Protein AF-L5M847-F1 (afdb_monomer_lite)

Secondary structure (DSSP, 8-state):
-HHHHHHTT-------GGGHHHHGGG-S-EEEE-SEE-TTS-EE-STTHHHHHHHHHHTT--EEEE--GGGB-S---SSHHHHHHHHHHHHHHHHHHHHHHTTT----

Radius of gyration: 19.07 Å; chains: 1; bounding box: 30×34×63 Å

Organism: Myotis davidii (NCBI:txid225400)

InterPro domains:
  IPR000649 Initiation factor 2B-related [PF01008] (1-97)
  IPR037171 NagB/RpiA transferase-like [SSF100950] (1-83)
  IPR042529 Initiation factor 2B-like, C-terminal [G3DSA:3.40.50.10470] (1-106)
  IPR051501 Eukaryotic initiation factor 2B subunits alpha/beta/delta [PTHR45860] (1-89)

Structure (mmCIF, N/CA/C/O backbone):
data_AF-L5M847-F1
#
_entry.id   AF-L5M847-F1
#
loop_
_atom_site.group_PDB
_atom_site.id
_atom_site.type_symbol
_atom_site.label_atom_id
_atom_site.label_alt_id
_atom_site.label_comp_id
_atom_site.label_asym_id
_atom_site.label_entity_id
_atom_site.label_seq_id
_atom_site.p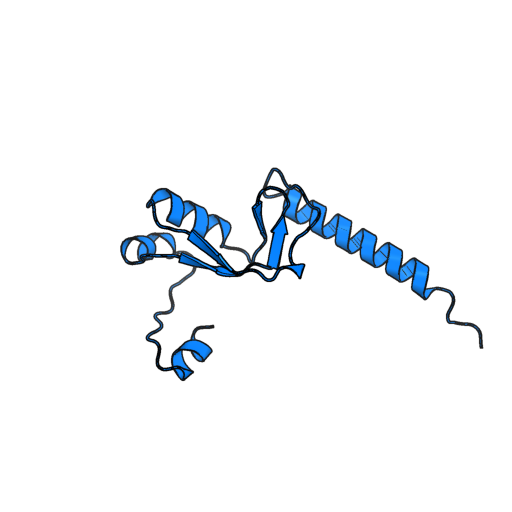dbx_PDB_ins_code
_atom_site.Cartn_x
_atom_site.Cartn_y
_atom_site.Cartn_z
_atom_site.occupancy
_atom_site.B_iso_or_equiv
_atom_site.auth_seq_id
_atom_site.auth_comp_id
_atom_site.auth_asym_id
_atom_site.auth_atom_id
_atom_site.pdbx_PDB_model_num
ATOM 1 N N . MET A 1 1 ? -10.342 -9.799 -5.664 1.00 92.25 1 MET A N 1
ATOM 2 C CA . MET A 1 1 ? -9.647 -9.962 -4.372 1.00 92.25 1 MET A CA 1
ATOM 3 C C . MET A 1 1 ? -10.542 -10.587 -3.308 1.00 92.25 1 MET A C 1
ATOM 5 O O . MET A 1 1 ? -10.293 -11.726 -2.951 1.00 92.25 1 MET A O 1
ATOM 9 N N . ALA A 1 2 ? -11.615 -9.918 -2.866 1.00 94.94 2 ALA A N 1
ATOM 10 C CA . ALA A 1 2 ? -12.428 -10.397 -1.739 1.00 94.94 2 ALA A CA 1
ATOM 11 C C . ALA A 1 2 ? -12.959 -11.839 -1.882 1.00 94.94 2 ALA A C 1
ATOM 13 O O . ALA A 1 2 ? -12.803 -12.640 -0.968 1.00 94.94 2 ALA A O 1
ATOM 14 N N . LYS A 1 3 ? -13.485 -12.209 -3.061 1.00 96.69 3 LYS A N 1
ATOM 15 C CA . LYS A 1 3 ? -13.933 -13.588 -3.343 1.00 96.69 3 LYS A CA 1
ATOM 16 C C . LYS A 1 3 ? -12.813 -14.632 -3.202 1.00 96.69 3 LYS A C 1
ATOM 18 O O . LYS A 1 3 ? -13.050 -15.703 -2.663 1.00 96.69 3 LYS A O 1
ATOM 23 N N . ALA A 1 4 ? -11.597 -14.311 -3.649 1.00 97.19 4 ALA A N 1
ATOM 24 C CA . ALA A 1 4 ? -10.461 -15.234 -3.595 1.00 97.19 4 ALA A CA 1
ATOM 25 C C . ALA A 1 4 ? -10.018 -15.511 -2.150 1.00 97.19 4 ALA A C 1
ATOM 27 O O . ALA A 1 4 ? -9.774 -16.656 -1.794 1.00 97.19 4 ALA A O 1
ATOM 28 N N . LEU A 1 5 ? -9.981 -14.476 -1.307 1.00 96.69 5 LEU A N 1
ATOM 29 C CA . LEU A 1 5 ? -9.694 -14.623 0.123 1.00 96.69 5 LEU A CA 1
ATOM 30 C C . LEU A 1 5 ? -10.822 -15.352 0.872 1.00 96.69 5 LEU A C 1
ATOM 32 O O . LEU A 1 5 ? -10.552 -16.163 1.753 1.00 96.69 5 LEU A O 1
ATOM 36 N N . CYS A 1 6 ? -12.078 -15.121 0.483 1.00 96.44 6 CYS A N 1
ATOM 37 C CA . CYS A 1 6 ? -13.226 -15.824 1.051 1.00 96.44 6 CYS A CA 1
ATOM 38 C C . CYS A 1 6 ? -13.162 -17.339 0.783 1.00 96.44 6 CYS A C 1
ATOM 40 O O . CYS A 1 6 ? -13.430 -18.1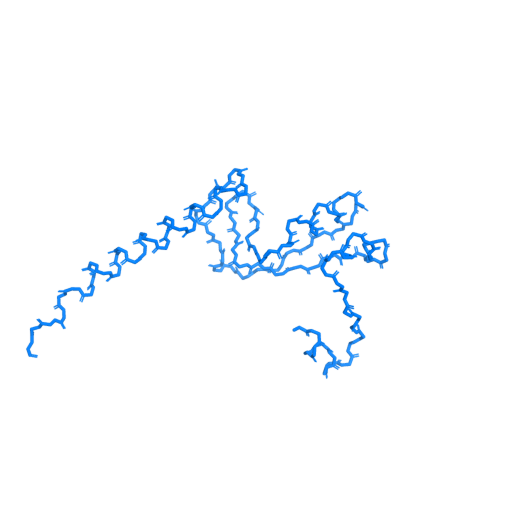23 1.687 1.00 96.44 6 CYS A O 1
ATOM 42 N N . HIS A 1 7 ? -12.714 -17.765 -0.406 1.00 97.25 7 HIS A N 1
ATOM 43 C CA . HIS A 1 7 ? -12.488 -19.189 -0.706 1.00 97.25 7 HIS A CA 1
ATOM 44 C C . HIS A 1 7 ? -11.389 -19.830 0.159 1.00 97.25 7 HIS A C 1
ATOM 46 O O . HIS A 1 7 ? -11.380 -21.044 0.334 1.00 97.25 7 HIS A O 1
ATOM 52 N N . LEU A 1 8 ? -10.476 -19.025 0.710 1.00 97.44 8 LEU A N 1
ATOM 53 C CA . LEU A 1 8 ? -9.439 -19.462 1.648 1.00 97.44 8 LEU A CA 1
ATOM 54 C C . LEU A 1 8 ? -9.908 -19.402 3.115 1.00 97.44 8 LEU A C 1
ATOM 56 O O . LEU A 1 8 ? -9.090 -19.552 4.017 1.00 97.44 8 LEU A O 1
ATOM 60 N N . ASN A 1 9 ? -11.205 -19.176 3.362 1.00 96.06 9 ASN A N 1
ATOM 61 C CA . ASN A 1 9 ? -11.805 -19.007 4.691 1.00 96.06 9 ASN A CA 1
ATOM 62 C C . ASN A 1 9 ? -11.206 -17.856 5.518 1.00 96.06 9 ASN A C 1
ATOM 64 O O . ASN A 1 9 ? -11.239 -17.878 6.748 1.00 96.06 9 ASN A O 1
ATOM 68 N N . VAL A 1 10 ? -10.685 -16.820 4.855 1.00 96.69 10 VAL A N 1
ATOM 69 C CA . VAL A 1 10 ? -10.260 -15.583 5.519 1.00 96.69 10 VAL A CA 1
ATOM 70 C C . VAL A 1 10 ? -11.478 -14.657 5.660 1.00 96.69 10 VAL A C 1
ATOM 72 O O . VAL A 1 10 ? -12.223 -14.498 4.687 1.00 96.69 10 VAL A O 1
ATOM 75 N N . PRO A 1 11 ? -11.719 -14.028 6.827 1.00 95.25 11 PRO A N 1
ATOM 76 C CA . PRO A 1 11 ? -12.792 -13.048 6.986 1.00 95.25 11 PRO A CA 1
ATOM 77 C C . PRO A 1 11 ? -12.467 -11.766 6.208 1.00 95.25 11 PRO A C 1
ATOM 79 O O . PRO A 1 11 ? -11.437 -11.136 6.438 1.00 95.25 11 PRO A O 1
ATOM 82 N N . VAL A 1 12 ? -13.343 -11.371 5.276 1.00 96.38 12 VAL A N 1
ATOM 83 C CA . VAL A 1 12 ? -13.092 -10.237 4.370 1.00 96.38 12 VAL A CA 1
ATOM 84 C C . VAL A 1 12 ? -14.263 -9.253 4.375 1.00 96.38 12 VAL A C 1
ATOM 86 O O . VAL A 1 12 ? -15.222 -9.434 3.619 1.00 96.38 12 VAL A O 1
ATOM 89 N N . PRO A 1 13 ? -14.197 -8.182 5.181 1.00 94.00 13 PRO A N 1
ATOM 90 C CA . PRO A 1 13 ? -15.107 -7.058 5.032 1.00 94.00 13 PRO A CA 1
ATOM 91 C C . PRO A 1 13 ? -14.732 -6.247 3.783 1.00 94.00 13 PRO A C 1
ATOM 93 O O . PRO A 1 13 ? -13.574 -5.882 3.584 1.00 94.00 13 PRO A O 1
ATOM 96 N N . VAL A 1 14 ? -15.716 -5.954 2.932 1.00 95.06 14 VAL A N 1
ATOM 97 C CA . VAL A 1 14 ? -15.542 -5.042 1.792 1.00 95.06 14 VAL A CA 1
ATOM 98 C C . VAL A 1 14 ? -15.952 -3.643 2.229 1.00 95.06 14 VAL A C 1
ATOM 100 O O . VAL A 1 14 ? -17.032 -3.453 2.785 1.00 95.06 14 VAL A O 1
ATOM 103 N N . VAL A 1 15 ? -15.086 -2.668 1.974 1.00 94.56 15 VAL A N 1
ATOM 104 C CA . VAL A 1 15 ? -15.281 -1.263 2.343 1.00 94.56 15 VAL A CA 1
ATOM 105 C C . VAL A 1 15 ? -15.337 -0.427 1.067 1.00 94.56 15 VAL A C 1
ATOM 107 O O . VAL A 1 15 ? -14.700 -0.768 0.073 1.00 94.56 15 VAL A O 1
ATOM 110 N N . LEU A 1 16 ? -16.124 0.649 1.082 1.00 94.94 16 LEU A N 1
ATOM 111 C CA . LEU A 1 16 ? -16.169 1.620 -0.010 1.00 94.94 16 LEU A CA 1
ATOM 112 C C . LEU A 1 16 ? -14.840 2.389 -0.083 1.00 94.94 16 LEU A C 1
ATOM 114 O O . LEU A 1 16 ? -14.318 2.787 0.956 1.00 94.94 16 LEU A O 1
ATOM 118 N N . ASP A 1 17 ? -14.348 2.693 -1.284 1.00 91.50 17 ASP A N 1
ATOM 119 C CA . ASP A 1 17 ? -13.069 3.401 -1.469 1.00 91.50 17 ASP A CA 1
ATOM 120 C C . ASP A 1 17 ? -13.018 4.745 -0.714 1.00 91.50 17 ASP A C 1
ATOM 122 O O . ASP A 1 17 ? -12.014 5.082 -0.087 1.00 91.50 17 ASP A O 1
ATOM 126 N N . ALA A 1 18 ? -14.138 5.479 -0.675 1.00 93.00 18 ALA A N 1
ATOM 127 C CA . ALA A 1 18 ? -14.243 6.746 0.055 1.00 93.00 18 ALA A CA 1
ATOM 128 C C . ALA A 1 18 ? -14.184 6.588 1.590 1.00 93.00 18 ALA A C 1
ATOM 130 O O . ALA A 1 18 ? -13.863 7.538 2.299 1.00 93.00 18 ALA A O 1
ATOM 131 N N . ALA A 1 19 ? -14.465 5.394 2.117 1.00 94.12 19 ALA A N 1
ATOM 132 C CA . ALA A 1 19 ? -14.406 5.090 3.545 1.00 94.12 19 ALA A CA 1
ATOM 133 C C . ALA A 1 19 ? -13.023 4.570 3.993 1.00 94.12 19 ALA A C 1
ATOM 135 O O . ALA A 1 19 ? -12.871 4.138 5.137 1.00 94.12 19 ALA A O 1
ATOM 136 N N . GLY A 1 20 ? -11.997 4.644 3.133 1.00 90.31 20 GLY A N 1
ATOM 137 C CA . GLY A 1 20 ? -10.633 4.211 3.458 1.00 90.31 20 GLY A CA 1
ATOM 138 C C . GLY A 1 20 ? -10.039 4.920 4.681 1.00 90.31 20 GLY A C 1
ATOM 139 O O . GLY A 1 20 ? -9.418 4.279 5.523 1.00 90.31 20 GLY A O 1
ATOM 140 N N . GLY A 1 21 ? -10.291 6.223 4.839 1.00 93.00 21 GLY A N 1
ATOM 141 C CA . GLY A 1 21 ? -9.861 6.971 6.027 1.00 93.00 21 GLY A CA 1
ATOM 142 C C . GLY A 1 21 ? -10.638 6.607 7.298 1.00 93.00 21 GLY A C 1
ATOM 143 O O . GLY A 1 21 ? -10.063 6.601 8.382 1.00 93.00 21 GLY A O 1
ATOM 144 N N . TYR A 1 22 ? -11.923 6.257 7.164 1.00 94.50 22 TYR A N 1
ATOM 145 C CA . TYR A 1 22 ? -12.782 5.873 8.289 1.00 94.50 22 TYR A CA 1
ATOM 146 C C . TYR A 1 22 ? -12.358 4.533 8.894 1.00 94.50 22 TYR A C 1
ATOM 148 O O . TYR A 1 22 ? -12.258 4.399 10.109 1.00 94.50 22 TYR A O 1
ATOM 156 N N . ILE A 1 23 ? -12.075 3.536 8.050 1.00 95.75 23 ILE A N 1
ATOM 157 C CA . ILE A 1 23 ? -11.681 2.210 8.539 1.00 95.75 23 ILE A CA 1
ATOM 158 C C . ILE A 1 23 ? -10.257 2.192 9.093 1.00 95.75 23 ILE A C 1
ATOM 160 O O . ILE A 1 23 ? -9.928 1.309 9.883 1.00 95.75 23 ILE A O 1
ATOM 164 N N . MET A 1 24 ? -9.428 3.164 8.701 1.00 95.12 24 MET A N 1
ATOM 165 C CA . MET A 1 24 ? -8.008 3.186 9.024 1.00 95.12 24 MET A CA 1
ATOM 166 C C . MET A 1 24 ? -7.763 3.082 10.528 1.00 95.12 24 MET A C 1
ATOM 168 O O . MET A 1 24 ? -6.851 2.361 10.899 1.00 95.12 24 MET A O 1
ATOM 172 N N . GLU A 1 25 ? -8.624 3.641 11.392 1.00 93.50 25 GLU A N 1
ATOM 173 C CA . GLU A 1 25 ? -8.512 3.529 12.858 1.00 93.50 25 GLU A CA 1
ATOM 174 C C . GLU A 1 25 ? -8.456 2.069 13.346 1.00 93.50 25 GLU A C 1
ATOM 176 O O . GLU A 1 25 ? -7.697 1.760 14.261 1.00 93.50 25 GLU A O 1
ATOM 181 N N . LYS A 1 26 ? -9.171 1.157 12.676 1.00 94.50 26 LYS A N 1
ATOM 182 C CA . LYS A 1 26 ? -9.281 -0.267 13.035 1.00 94.50 26 LYS A CA 1
ATOM 183 C C . LYS A 1 26 ? -8.250 -1.175 12.355 1.00 94.50 26 LYS A C 1
ATOM 185 O O . LYS A 1 26 ? -8.229 -2.367 12.636 1.00 94.50 26 LYS A O 1
ATOM 190 N N . VAL A 1 27 ? -7.464 -0.652 11.414 1.00 94.38 27 VAL A N 1
ATOM 191 C CA . VAL A 1 27 ? -6.471 -1.423 10.640 1.00 94.38 27 VAL A CA 1
ATOM 192 C C . VAL A 1 27 ? -5.099 -1.340 11.313 1.00 94.38 27 VAL A C 1
ATOM 194 O O . VAL A 1 27 ? -4.773 -0.291 11.845 1.00 94.38 27 VAL A O 1
ATOM 197 N N . ASP A 1 28 ? -4.272 -2.385 11.271 1.00 93.88 28 ASP A N 1
ATOM 198 C CA . ASP A 1 28 ? -2.902 -2.337 11.810 1.00 93.88 28 ASP A CA 1
ATOM 199 C C . ASP A 1 28 ? -1.876 -2.049 10.694 1.00 93.88 28 ASP A C 1
ATOM 201 O O . ASP A 1 28 ? -1.412 -0.909 10.605 1.00 93.88 28 ASP A O 1
ATOM 205 N N . PRO A 1 29 ? -1.561 -2.990 9.776 1.00 95.19 29 PRO A N 1
ATOM 206 C CA . PRO A 1 29 ? -0.827 -2.677 8.558 1.00 95.19 29 PRO A CA 1
ATOM 207 C C . PRO A 1 29 ? -1.740 -2.552 7.339 1.00 95.19 29 PRO A C 1
ATOM 209 O O . PRO A 1 29 ? -2.717 -3.284 7.172 1.00 95.19 29 PRO A O 1
ATOM 212 N N . VAL A 1 30 ? -1.347 -1.676 6.419 1.00 96.38 30 VAL A N 1
ATOM 213 C CA . VAL A 1 30 ? -1.928 -1.602 5.077 1.00 96.38 30 VAL A CA 1
ATOM 214 C C . VAL A 1 30 ? -0.959 -2.242 4.095 1.00 96.38 30 VAL A C 1
ATOM 216 O O . VAL A 1 30 ? 0.213 -1.876 4.059 1.00 96.38 30 VAL A O 1
ATOM 219 N N . ILE A 1 31 ? -1.444 -3.192 3.295 1.00 96.75 31 ILE A N 1
ATOM 220 C CA . ILE A 1 31 ? -0.656 -3.861 2.256 1.00 96.75 31 ILE A CA 1
ATOM 221 C C . ILE A 1 31 ? -1.295 -3.571 0.903 1.00 96.75 31 ILE A C 1
ATOM 223 O O . ILE A 1 31 ? -2.490 -3.804 0.711 1.00 96.75 31 ILE A O 1
ATOM 227 N N . VAL A 1 32 ? -0.490 -3.095 -0.042 1.00 96.81 32 VAL A N 1
ATOM 228 C CA . VAL A 1 32 ? -0.911 -2.866 -1.426 1.00 96.81 32 VAL A CA 1
ATOM 229 C C . VAL A 1 32 ? 0.028 -3.561 -2.405 1.00 96.81 32 VAL A C 1
ATOM 231 O O . VAL A 1 32 ? 1.185 -3.847 -2.097 1.00 96.81 32 VAL A O 1
ATOM 234 N N . GLY A 1 33 ? -0.482 -3.835 -3.603 1.00 95.94 33 GLY A N 1
ATOM 235 C CA . GLY A 1 33 ? 0.356 -4.235 -4.727 1.00 95.94 33 GLY A CA 1
ATOM 236 C C . GLY A 1 33 ? 0.990 -3.028 -5.419 1.00 95.94 33 GLY A C 1
ATOM 237 O O . GLY A 1 33 ? 0.640 -1.879 -5.148 1.00 95.94 33 GLY A O 1
ATOM 238 N N . ALA A 1 34 ? 1.876 -3.309 -6.368 1.00 95.50 34 ALA A N 1
ATOM 239 C CA . ALA A 1 34 ? 2.418 -2.324 -7.295 1.00 95.50 34 ALA A CA 1
ATOM 240 C C . ALA A 1 34 ? 2.232 -2.777 -8.746 1.00 95.50 34 ALA A C 1
ATOM 242 O O . ALA A 1 34 ? 2.340 -3.966 -9.061 1.00 95.50 34 ALA A O 1
ATOM 243 N N . GLU A 1 35 ? 1.981 -1.819 -9.635 1.00 91.56 35 GLU A N 1
ATOM 244 C CA . GLU A 1 35 ? 2.138 -2.006 -11.084 1.00 91.56 35 GLU A CA 1
ATOM 245 C C . GLU A 1 35 ? 3.553 -1.616 -11.527 1.00 91.56 35 GLU A C 1
ATOM 247 O O . GLU A 1 35 ? 4.127 -2.300 -12.368 1.00 91.56 35 GLU A O 1
ATOM 252 N N . GLY A 1 36 ? 4.140 -0.593 -10.896 1.00 92.19 36 GLY A N 1
ATOM 253 C CA . GLY A 1 36 ? 5.519 -0.165 -11.119 1.00 92.19 36 GLY A CA 1
ATOM 254 C C . GLY A 1 36 ? 6.142 0.449 -9.867 1.00 92.19 36 GLY A C 1
ATOM 255 O O . GLY A 1 36 ? 5.443 1.060 -9.060 1.00 92.19 36 GLY A O 1
ATOM 256 N N . VAL A 1 37 ? 7.453 0.297 -9.710 1.00 94.75 37 VAL A N 1
ATOM 257 C CA . VAL A 1 37 ? 8.259 0.963 -8.679 1.00 94.75 37 VAL A CA 1
ATOM 258 C C . VAL A 1 37 ? 9.241 1.880 -9.392 1.00 94.75 37 VAL A C 1
ATOM 260 O O . VAL A 1 37 ? 9.976 1.430 -10.265 1.00 94.75 37 VAL A O 1
ATOM 263 N N . VAL A 1 38 ? 9.214 3.164 -9.059 1.00 93.75 38 VAL A N 1
ATOM 264 C CA . VAL A 1 38 ? 10.067 4.185 -9.679 1.00 93.75 38 VAL A CA 1
ATOM 265 C C . VAL A 1 38 ? 11.362 4.372 -8.888 1.00 93.75 38 VAL A C 1
ATOM 267 O O . VAL A 1 38 ? 11.463 3.957 -7.733 1.00 93.75 38 VAL A O 1
ATOM 270 N N . GLU A 1 39 ? 12.362 5.008 -9.494 1.00 92.62 39 GLU A N 1
ATOM 271 C CA . GLU A 1 39 ? 13.725 5.089 -8.947 1.00 92.62 39 GLU A CA 1
ATOM 272 C C . GLU A 1 39 ? 13.811 5.791 -7.583 1.00 92.62 39 GLU A C 1
ATOM 274 O O . GLU A 1 39 ? 14.654 5.449 -6.757 1.00 92.62 39 GLU A O 1
ATOM 279 N N . ASN A 1 40 ? 12.910 6.738 -7.304 1.00 92.38 40 ASN A N 1
ATOM 280 C CA . ASN A 1 40 ? 12.833 7.410 -6.003 1.00 92.38 40 ASN A CA 1
ATOM 281 C C . ASN A 1 40 ? 12.158 6.563 -4.903 1.00 92.38 40 ASN A C 1
ATOM 283 O O . ASN A 1 40 ? 11.912 7.065 -3.807 1.00 92.38 40 ASN A O 1
ATOM 287 N N . GLY A 1 41 ? 11.828 5.299 -5.187 1.00 92.19 41 GLY A N 1
ATOM 288 C CA . GLY A 1 41 ? 11.095 4.403 -4.289 1.00 92.19 41 GLY A CA 1
ATOM 289 C C . GLY A 1 41 ? 9.582 4.635 -4.277 1.00 92.19 41 GLY A C 1
ATOM 290 O O . GLY A 1 41 ? 8.857 3.952 -3.553 1.00 92.19 41 GLY A O 1
ATOM 291 N N . GLY A 1 42 ? 9.087 5.585 -5.073 1.00 93.44 42 GLY A N 1
ATOM 292 C CA . GLY A 1 42 ? 7.666 5.778 -5.313 1.00 93.44 42 GLY A CA 1
ATOM 293 C C . GLY A 1 42 ? 7.035 4.570 -6.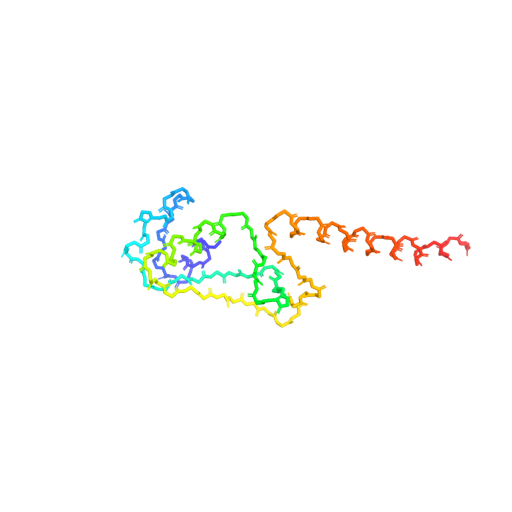004 1.00 93.44 42 GLY A C 1
ATOM 294 O O . GLY A 1 42 ? 7.694 3.772 -6.672 1.00 93.44 42 GLY A O 1
ATOM 295 N N . VAL A 1 43 ? 5.721 4.440 -5.850 1.00 94.69 43 VAL A N 1
ATOM 296 C CA . VAL A 1 43 ? 4.974 3.286 -6.352 1.00 94.69 43 VAL A CA 1
ATOM 297 C C . VAL A 1 43 ? 3.824 3.760 -7.217 1.00 94.69 43 VAL A C 1
ATOM 299 O O . VAL A 1 43 ? 3.033 4.617 -6.823 1.00 94.69 43 VAL A O 1
ATOM 302 N N . ILE A 1 44 ? 3.728 3.168 -8.399 1.00 92.12 44 ILE A N 1
ATOM 303 C CA . ILE A 1 44 ? 2.642 3.360 -9.348 1.00 92.12 44 ILE A CA 1
ATOM 304 C C . ILE A 1 44 ? 1.669 2.198 -9.169 1.00 92.12 44 ILE A C 1
ATOM 306 O O . ILE A 1 44 ? 2.032 1.024 -9.289 1.00 92.12 44 ILE A O 1
ATOM 310 N N . HIS A 1 45 ? 0.421 2.532 -8.864 1.00 92.81 45 HIS A N 1
ATOM 311 C CA . HIS A 1 45 ? -0.673 1.580 -8.754 1.00 92.81 45 HIS A CA 1
ATOM 312 C C . HIS A 1 45 ? -1.995 2.245 -9.150 1.00 92.81 45 HIS A C 1
ATOM 314 O O . HIS A 1 45 ? -2.040 3.434 -9.484 1.00 92.81 45 HIS A O 1
ATOM 320 N N . LYS A 1 46 ? -3.076 1.465 -9.111 1.00 91.56 46 LYS A N 1
ATOM 321 C CA . LYS A 1 46 ? -4.417 1.909 -9.485 1.00 91.56 46 LYS A CA 1
ATOM 322 C C . LYS A 1 46 ? -4.875 3.134 -8.677 1.00 91.56 46 LYS A C 1
ATOM 324 O O . LYS A 1 46 ? -4.391 3.424 -7.583 1.00 91.56 46 LYS A O 1
ATOM 329 N N . ILE A 1 47 ? -5.832 3.875 -9.236 1.00 92.56 47 ILE A N 1
ATOM 330 C CA . ILE A 1 47 ? -6.393 5.074 -8.605 1.00 92.56 47 ILE A CA 1
ATOM 331 C C . ILE A 1 47 ? -6.892 4.787 -7.178 1.00 92.56 47 ILE A C 1
ATOM 333 O O . ILE A 1 47 ? -7.456 3.730 -6.911 1.00 92.56 47 ILE A O 1
ATOM 337 N N . GLY A 1 48 ? -6.660 5.736 -6.266 1.00 92.50 48 GLY A N 1
ATOM 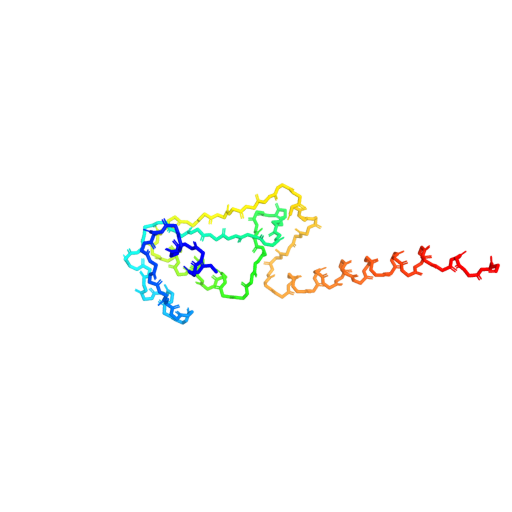338 C CA . GLY A 1 48 ? -7.011 5.625 -4.845 1.00 92.50 48 GLY A CA 1
ATOM 339 C C . GLY A 1 48 ? -5.842 5.247 -3.928 1.00 92.50 48 GLY A C 1
ATOM 340 O O . GLY A 1 48 ? -5.859 5.613 -2.755 1.00 92.50 48 GLY A O 1
ATOM 341 N N . THR A 1 49 ? -4.768 4.628 -4.438 1.00 95.06 49 THR A N 1
ATOM 342 C CA . THR A 1 49 ? -3.620 4.224 -3.598 1.00 95.06 49 THR A CA 1
ATOM 343 C C . THR A 1 49 ? -2.908 5.407 -2.939 1.00 95.06 49 THR A C 1
ATOM 345 O O . THR A 1 49 ? -2.536 5.309 -1.774 1.00 95.06 49 THR A O 1
ATOM 348 N N . ASN A 1 50 ? -2.782 6.548 -3.628 1.00 94.75 50 ASN A N 1
ATOM 349 C CA . ASN A 1 50 ? -2.202 7.761 -3.036 1.00 94.75 50 ASN A CA 1
ATOM 350 C C . ASN A 1 50 ? -3.048 8.279 -1.855 1.00 94.75 50 ASN A C 1
ATOM 352 O O . ASN A 1 50 ? -2.522 8.561 -0.784 1.00 94.75 50 ASN A O 1
ATOM 356 N N . GLN A 1 51 ? -4.376 8.329 -2.014 1.00 95.50 51 GLN A N 1
ATOM 357 C CA . GLN A 1 51 ? -5.284 8.750 -0.939 1.00 95.50 51 GLN A CA 1
ATOM 358 C C . GLN A 1 51 ? -5.161 7.819 0.273 1.00 95.50 51 GLN A C 1
ATOM 360 O O . GLN A 1 51 ? -5.024 8.285 1.402 1.00 95.50 51 GLN A O 1
ATOM 365 N N . LEU A 1 52 ? -5.123 6.507 0.027 1.00 95.44 52 LEU A N 1
ATOM 366 C CA . LEU A 1 52 ? -4.933 5.508 1.072 1.00 95.44 52 LEU A CA 1
ATOM 367 C C . LEU A 1 52 ? -3.587 5.681 1.789 1.00 95.44 52 LEU A C 1
ATOM 369 O O . LEU A 1 52 ? -3.550 5.655 3.017 1.00 95.44 52 LEU A O 1
ATOM 373 N N . ALA A 1 53 ? -2.499 5.908 1.050 1.00 96.00 53 ALA A N 1
ATOM 374 C CA . ALA A 1 53 ? -1.168 6.122 1.613 1.00 96.00 53 ALA A CA 1
ATOM 375 C C . ALA A 1 53 ? -1.112 7.375 2.503 1.00 96.00 53 ALA A C 1
ATOM 377 O O . ALA A 1 53 ? -0.586 7.313 3.614 1.00 96.00 53 ALA A O 1
ATOM 378 N N . VAL A 1 54 ? -1.718 8.485 2.066 1.00 96.00 54 VAL A N 1
ATOM 379 C CA . VAL A 1 54 ? -1.810 9.722 2.861 1.00 96.00 54 VAL A CA 1
ATOM 380 C C . VAL A 1 54 ? -2.608 9.491 4.145 1.00 96.00 54 VAL A C 1
ATOM 382 O O . VAL A 1 54 ? -2.137 9.855 5.221 1.00 96.00 54 VAL A O 1
ATOM 385 N N . CYS A 1 55 ? -3.771 8.836 4.069 1.00 95.88 55 CYS A N 1
ATOM 386 C CA . CYS A 1 55 ? -4.572 8.509 5.255 1.00 95.88 55 CYS A CA 1
ATOM 387 C C . CYS A 1 55 ? -3.819 7.592 6.231 1.00 95.88 55 CYS A C 1
ATOM 389 O O . CYS A 1 55 ? -3.844 7.821 7.439 1.00 95.88 55 CYS A O 1
ATOM 391 N N . THR A 1 56 ? -3.119 6.582 5.709 1.00 96.38 56 THR A N 1
ATOM 392 C CA . THR A 1 56 ? -2.325 5.637 6.511 1.00 96.38 56 THR A CA 1
ATOM 393 C C . THR A 1 56 ? -1.188 6.364 7.230 1.00 96.38 56 THR A C 1
ATOM 395 O O . THR A 1 56 ? -0.991 6.194 8.435 1.00 96.38 56 THR A O 1
ATOM 398 N N . LYS A 1 57 ? -0.476 7.241 6.507 1.00 95.88 57 LYS A N 1
ATOM 399 C CA . LYS A 1 57 ? 0.621 8.042 7.053 1.00 95.88 57 LYS A CA 1
ATOM 400 C C . LYS A 1 57 ? 0.137 9.029 8.111 1.00 95.88 57 LYS A C 1
ATOM 402 O O . LYS A 1 57 ? 0.789 9.157 9.142 1.00 95.88 57 LYS A O 1
ATOM 407 N N . ALA A 1 58 ? -1.003 9.685 7.886 1.00 96.31 58 ALA A N 1
ATOM 408 C CA . ALA A 1 58 ? -1.600 10.618 8.840 1.00 96.31 58 ALA A CA 1
ATOM 409 C C . ALA A 1 58 ? -1.963 9.948 10.178 1.00 96.31 58 ALA A C 1
ATOM 411 O O . ALA A 1 58 ? -1.892 10.590 11.221 1.00 96.31 58 ALA A O 1
ATOM 412 N N . GLN A 1 59 ? -2.304 8.656 10.161 1.00 95.69 59 GLN A N 1
ATOM 413 C CA . GLN A 1 59 ? -2.591 7.868 11.364 1.00 95.69 59 GLN A CA 1
ATOM 414 C C . GLN A 1 59 ? -1.379 7.083 11.895 1.00 95.69 59 GLN A C 1
ATOM 416 O O . GLN A 1 59 ? -1.535 6.249 12.782 1.00 95.69 59 GLN A O 1
ATOM 421 N N . ASN A 1 60 ? -0.172 7.347 11.377 1.00 95.38 60 ASN A N 1
ATOM 422 C CA . ASN A 1 60 ? 1.077 6.677 11.761 1.00 95.38 60 ASN A CA 1
ATOM 423 C C . ASN A 1 60 ? 1.035 5.144 11.659 1.00 95.38 60 ASN A C 1
ATOM 425 O O . ASN A 1 60 ? 1.674 4.445 12.445 1.00 95.38 60 ASN A O 1
ATOM 429 N N . LYS A 1 61 ? 0.310 4.615 10.671 1.00 95.62 61 LYS A N 1
ATOM 430 C CA . LYS A 1 61 ? 0.220 3.171 10.439 1.00 95.62 61 LYS A CA 1
ATOM 431 C C . LYS A 1 61 ? 1.254 2.710 9.406 1.00 95.62 61 LYS A C 1
ATOM 433 O O . LYS A 1 61 ? 1.599 3.479 8.501 1.00 95.62 61 LYS A O 1
ATOM 438 N N . PRO A 1 62 ? 1.795 1.487 9.523 1.00 96.62 62 PRO A N 1
ATOM 439 C CA . PRO A 1 62 ? 2.727 0.956 8.539 1.00 96.62 62 PRO A CA 1
ATOM 440 C C . PRO A 1 62 ? 2.028 0.708 7.194 1.00 96.62 62 PRO A C 1
ATOM 442 O O . PRO A 1 62 ? 0.956 0.103 7.128 1.00 96.62 62 PRO A O 1
ATOM 445 N N . PHE A 1 63 ? 2.666 1.166 6.116 1.00 97.25 63 PHE A N 1
ATOM 446 C CA . PHE A 1 63 ? 2.215 0.975 4.740 1.00 97.25 63 PHE A CA 1
ATOM 447 C C . PHE A 1 63 ? 3.248 0.140 3.981 1.00 97.25 63 PHE A C 1
ATOM 449 O O . PHE A 1 63 ? 4.379 0.582 3.777 1.00 97.25 63 PHE A O 1
ATOM 456 N N . TYR A 1 64 ? 2.860 -1.065 3.575 1.00 97.44 64 TYR A N 1
ATOM 457 C CA . TYR A 1 64 ? 3.713 -2.011 2.867 1.00 97.44 64 TYR A CA 1
ATOM 458 C C . TYR A 1 64 ? 3.285 -2.159 1.415 1.00 97.44 64 TYR A C 1
ATOM 460 O O . TYR A 1 64 ? 2.098 -2.230 1.089 1.00 97.44 64 TYR A O 1
ATOM 468 N N . VAL A 1 65 ? 4.283 -2.268 0.545 1.00 97.50 65 VAL A N 1
ATOM 469 C CA . VAL A 1 65 ? 4.090 -2.480 -0.885 1.00 97.50 65 VAL A CA 1
ATOM 470 C C . VAL A 1 65 ? 4.736 -3.796 -1.273 1.00 97.50 65 VAL A C 1
ATOM 472 O O . VAL A 1 65 ? 5.897 -4.041 -0.954 1.00 97.50 65 VAL A O 1
ATOM 475 N N . VAL A 1 66 ? 3.979 -4.630 -1.979 1.00 97.62 66 VAL A N 1
ATOM 476 C CA . VAL A 1 66 ? 4.464 -5.892 -2.537 1.00 97.62 66 VAL A CA 1
ATOM 477 C C . VAL A 1 66 ? 4.559 -5.754 -4.052 1.00 97.62 66 VAL A C 1
ATOM 479 O O . VAL A 1 66 ? 3.568 -5.469 -4.730 1.00 97.62 66 VAL A O 1
ATOM 482 N N . ALA A 1 67 ? 5.765 -5.948 -4.578 1.00 96.38 67 ALA A N 1
ATOM 483 C CA . ALA A 1 67 ? 6.077 -5.813 -5.994 1.00 96.38 67 ALA A CA 1
ATOM 484 C C . ALA A 1 67 ? 7.105 -6.866 -6.425 1.00 96.38 67 ALA A C 1
ATOM 486 O O . ALA A 1 67 ? 8.029 -7.181 -5.676 1.00 96.38 67 ALA A O 1
ATOM 487 N N . GLU A 1 68 ? 6.968 -7.386 -7.641 1.00 96.56 68 GLU A N 1
ATOM 488 C CA . GLU A 1 68 ? 7.995 -8.205 -8.280 1.00 96.56 68 GLU A CA 1
ATOM 489 C C . GLU A 1 68 ? 9.172 -7.351 -8.789 1.00 96.56 68 GLU A C 1
ATOM 491 O O . GLU A 1 68 ? 9.012 -6.187 -9.157 1.00 96.56 68 GLU A O 1
ATOM 496 N N . SER A 1 69 ? 10.364 -7.948 -8.880 1.00 94.75 69 SER A N 1
ATOM 497 C CA . SER A 1 69 ? 11.606 -7.259 -9.270 1.00 94.75 69 SER A CA 1
ATOM 498 C C . SER A 1 69 ? 11.623 -6.712 -10.702 1.00 94.75 69 SER A C 1
ATOM 500 O O . SER A 1 69 ? 12.352 -5.769 -10.988 1.00 94.75 69 SER A O 1
ATOM 502 N N . PHE A 1 70 ? 10.815 -7.255 -11.613 1.00 93.38 70 PHE A N 1
ATOM 503 C CA . PHE A 1 70 ? 10.743 -6.761 -12.994 1.00 93.38 70 PHE A CA 1
ATOM 504 C C . PHE A 1 70 ? 9.874 -5.501 -13.145 1.00 93.38 70 PHE A C 1
ATOM 506 O O . PHE A 1 70 ? 9.824 -4.927 -14.228 1.00 93.38 70 PHE A O 1
ATOM 513 N N . LYS A 1 71 ? 9.181 -5.068 -12.082 1.00 92.19 71 LYS A N 1
ATOM 514 C CA . LYS A 1 71 ? 8.346 -3.856 -12.076 1.00 92.19 71 LYS A CA 1
ATOM 515 C C . LYS A 1 71 ? 9.131 -2.581 -11.761 1.00 92.19 71 LYS A C 1
ATOM 517 O O . LYS A 1 71 ? 8.528 -1.528 -11.577 1.00 92.19 71 LYS A O 1
ATOM 522 N N . PHE A 1 72 ? 10.455 -2.664 -11.663 1.00 92.88 72 PHE A N 1
ATOM 523 C CA . PHE A 1 72 ? 11.320 -1.516 -11.414 1.00 92.88 72 PHE A CA 1
ATOM 524 C C . PHE A 1 72 ? 11.493 -0.732 -12.718 1.00 92.88 72 PHE A C 1
ATOM 526 O O . PHE A 1 72 ? 11.982 -1.266 -13.713 1.00 92.88 72 PHE A O 1
ATOM 533 N N . LEU A 1 73 ? 11.048 0.522 -12.712 1.00 87.75 73 LEU A N 1
ATOM 534 C CA . LEU A 1 73 ? 10.981 1.400 -13.877 1.00 87.75 73 LEU A CA 1
ATOM 535 C C . LEU A 1 73 ? 12.067 2.469 -13.807 1.00 87.75 73 LEU A C 1
ATOM 537 O O . LEU A 1 73 ? 12.358 2.996 -12.734 1.00 87.75 73 LEU A O 1
ATOM 541 N N . TRP A 1 74 ? 12.607 2.832 -14.969 1.00 89.00 74 TRP A N 1
ATOM 542 C CA . TRP A 1 74 ? 13.627 3.875 -15.121 1.00 89.00 74 TRP A CA 1
ATOM 543 C C . TRP A 1 74 ? 12.943 5.235 -15.286 1.00 89.00 74 TRP A C 1
ATOM 545 O O . TRP A 1 74 ? 13.089 5.934 -16.286 1.00 89.00 74 TRP A O 1
ATOM 555 N N . LEU A 1 75 ? 12.106 5.560 -14.302 1.00 86.12 75 LEU A N 1
ATOM 556 C CA . LEU A 1 75 ? 11.284 6.759 -14.262 1.00 86.12 75 LEU A CA 1
ATOM 557 C C . LEU A 1 75 ? 11.507 7.480 -12.937 1.00 86.12 75 LEU A C 1
ATOM 559 O O . LEU A 1 75 ? 11.600 6.849 -11.884 1.00 86.12 75 LEU A O 1
ATOM 563 N N . PHE A 1 76 ? 11.506 8.811 -12.989 1.00 90.12 76 PHE A N 1
ATOM 564 C CA . PHE A 1 76 ? 11.665 9.672 -11.818 1.00 90.12 76 PHE A CA 1
ATOM 565 C C . PHE A 1 76 ? 10.576 10.761 -11.786 1.00 90.12 76 PHE A C 1
ATOM 567 O O . PHE A 1 76 ? 10.850 11.930 -12.058 1.00 90.12 76 PHE A O 1
ATOM 574 N N . PRO A 1 77 ? 9.306 10.405 -11.511 1.00 89.12 77 PRO A N 1
ATOM 575 C CA . PRO A 1 77 ? 8.243 11.396 -11.392 1.00 89.12 77 PRO A CA 1
ATOM 576 C C . PRO A 1 77 ? 8.423 12.218 -10.110 1.00 89.12 77 PRO A C 1
ATOM 578 O O . PRO A 1 77 ? 8.633 11.659 -9.030 1.00 89.12 77 PRO A O 1
ATOM 581 N N . LEU A 1 78 ? 8.308 13.544 -10.217 1.00 89.50 78 LEU A N 1
ATOM 582 C CA . LEU A 1 78 ? 8.384 14.455 -9.070 1.00 89.50 78 LEU A CA 1
ATOM 583 C C . LEU A 1 78 ? 6.996 14.746 -8.497 1.00 89.50 78 LEU A C 1
A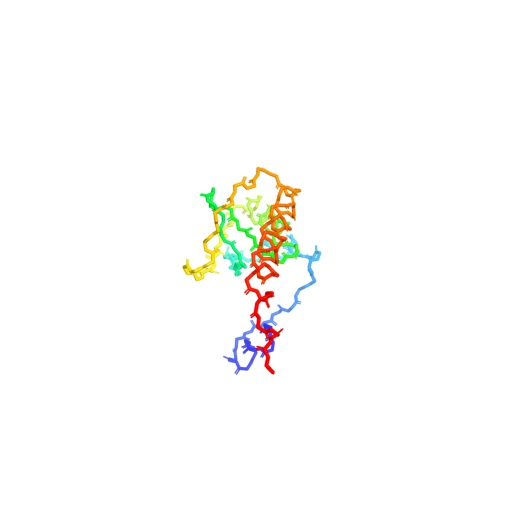TOM 585 O O . LEU A 1 78 ? 6.844 14.982 -7.299 1.00 89.50 78 LEU A O 1
ATOM 589 N N . ASN A 1 79 ? 5.976 14.717 -9.352 1.00 90.25 79 ASN A N 1
ATOM 590 C CA . ASN A 1 79 ? 4.585 14.925 -8.982 1.00 90.25 79 ASN A CA 1
ATOM 591 C C . ASN A 1 79 ? 3.653 13.890 -9.653 1.00 90.25 79 ASN A C 1
ATOM 593 O O . ASN A 1 79 ? 4.055 13.092 -10.502 1.00 90.25 79 ASN A O 1
ATOM 597 N N . GLN A 1 80 ? 2.369 13.908 -9.280 1.00 88.44 80 GLN A N 1
ATOM 598 C CA . GLN A 1 80 ? 1.380 12.951 -9.793 1.00 88.44 80 GLN A CA 1
ATOM 599 C C . GLN A 1 80 ? 0.995 13.170 -11.270 1.00 88.44 80 GLN A C 1
ATOM 601 O O . GLN A 1 80 ? 0.444 12.267 -11.895 1.00 88.44 80 GLN A O 1
ATOM 606 N N . GLN A 1 81 ? 1.260 14.344 -11.843 1.00 85.94 81 GLN A N 1
ATOM 607 C CA . GLN A 1 81 ? 1.049 14.614 -13.271 1.00 85.94 81 GLN A CA 1
ATOM 608 C C . GLN A 1 81 ? 2.189 14.029 -14.120 1.00 85.94 81 GLN A C 1
ATOM 610 O O . GLN A 1 81 ? 1.955 13.518 -15.220 1.00 85.94 81 GLN A O 1
ATOM 615 N N . ASP A 1 82 ? 3.412 14.032 -13.585 1.00 81.31 82 ASP A N 1
ATOM 616 C CA . ASP A 1 82 ? 4.596 13.494 -14.256 1.00 81.31 82 ASP A CA 1
ATOM 617 C C . ASP A 1 82 ? 4.480 11.984 -14.476 1.00 81.31 82 ASP A C 1
ATOM 619 O O . ASP A 1 82 ? 4.925 11.477 -15.505 1.00 81.31 82 ASP A O 1
ATOM 623 N N . SER A 1 83 ? 3.838 11.254 -13.556 1.00 67.44 83 SER A N 1
ATOM 624 C CA . SER A 1 83 ? 3.657 9.802 -13.681 1.00 67.44 83 SER A CA 1
ATOM 625 C C . SER A 1 83 ? 2.801 9.427 -14.898 1.00 67.44 83 SER A C 1
ATOM 627 O O . SER A 1 83 ? 3.152 8.514 -15.641 1.00 67.44 83 SER A O 1
ATOM 629 N N . GLN A 1 84 ? 1.729 10.174 -15.178 1.00 63.41 84 GLN A N 1
ATOM 630 C CA . GLN A 1 84 ? 0.877 9.937 -16.352 1.00 63.41 84 GLN A CA 1
ATOM 631 C C . GLN A 1 84 ? 1.567 10.323 -17.664 1.00 63.41 84 GLN A C 1
ATOM 633 O O . GLN A 1 84 ? 1.390 9.658 -18.688 1.00 63.41 84 GLN A O 1
ATOM 638 N N . THR A 1 85 ? 2.348 11.401 -17.630 1.00 58.41 85 THR A N 1
ATOM 639 C CA . THR A 1 85 ? 3.051 11.929 -18.804 1.00 58.41 85 THR A CA 1
ATOM 640 C C . THR A 1 85 ? 4.203 11.011 -19.205 1.00 58.41 85 THR A C 1
ATOM 642 O O . THR A 1 85 ? 4.342 10.674 -20.379 1.00 58.41 85 THR A O 1
ATOM 645 N N . SER A 1 86 ? 4.966 10.521 -18.227 1.00 59.59 86 SER A N 1
ATOM 646 C CA . SER A 1 86 ? 6.150 9.684 -18.454 1.00 59.59 86 SER A CA 1
ATOM 647 C C . SER A 1 86 ? 5.792 8.271 -18.916 1.00 59.59 86 SER A C 1
ATOM 649 O O . SER A 1 86 ? 6.398 7.770 -19.859 1.00 59.59 86 SER A O 1
ATOM 651 N N . LEU A 1 87 ? 4.744 7.663 -18.344 1.00 62.62 87 LEU A N 1
ATOM 652 C CA . LEU A 1 87 ? 4.237 6.364 -18.806 1.00 62.62 87 LEU A CA 1
ATOM 653 C C . LEU A 1 87 ? 3.708 6.434 -20.242 1.00 62.62 87 LEU A C 1
ATOM 655 O O . LEU A 1 87 ? 3.912 5.512 -21.027 1.00 62.62 87 LEU A O 1
ATOM 659 N N . ARG A 1 88 ? 3.048 7.540 -20.614 1.00 59.47 88 ARG A N 1
ATOM 660 C CA . ARG A 1 88 ? 2.670 7.783 -22.012 1.00 59.47 88 ARG A CA 1
ATOM 661 C C . ARG A 1 88 ? 3.901 7.916 -22.895 1.00 59.47 88 ARG A C 1
ATOM 663 O O . ARG A 1 88 ? 3.922 7.305 -23.954 1.00 59.47 88 ARG A O 1
ATOM 670 N N . GLN A 1 89 ? 4.907 8.678 -22.475 1.00 59.34 89 GLN A N 1
ATOM 671 C CA . GLN A 1 89 ? 6.139 8.867 -23.239 1.00 59.34 89 GLN A CA 1
ATOM 672 C C . GLN A 1 89 ? 6.852 7.531 -23.502 1.00 59.34 89 GLN A C 1
ATOM 674 O O . GLN A 1 89 ? 7.234 7.268 -24.639 1.00 59.34 89 GLN A O 1
ATOM 679 N N . GLU A 1 90 ? 6.968 6.665 -22.489 1.00 59.69 90 GLU A N 1
ATOM 680 C CA . GLU A 1 90 ? 7.536 5.320 -22.632 1.00 59.69 90 GLU A CA 1
ATOM 681 C C . GLU A 1 90 ? 6.674 4.412 -23.508 1.00 59.69 90 GLU A C 1
ATOM 683 O O . GLU A 1 90 ? 7.210 3.755 -24.395 1.00 59.69 90 GLU A O 1
ATOM 688 N N . LEU A 1 91 ? 5.348 4.399 -23.333 1.00 60.91 91 LEU A N 1
ATOM 689 C CA . LEU A 1 91 ? 4.445 3.622 -24.189 1.00 60.91 91 LEU A CA 1
ATOM 690 C C . LEU A 1 91 ? 4.512 4.080 -25.652 1.00 60.91 91 LEU A C 1
ATOM 692 O O . LEU A 1 91 ? 4.592 3.245 -26.549 1.00 60.91 91 LEU A O 1
ATOM 696 N N . TYR A 1 92 ? 4.541 5.390 -25.911 1.00 58.50 92 TYR A N 1
ATOM 697 C CA . TYR A 1 92 ? 4.718 5.937 -27.258 1.00 58.50 92 TYR A CA 1
ATOM 698 C C . TYR A 1 92 ? 6.110 5.636 -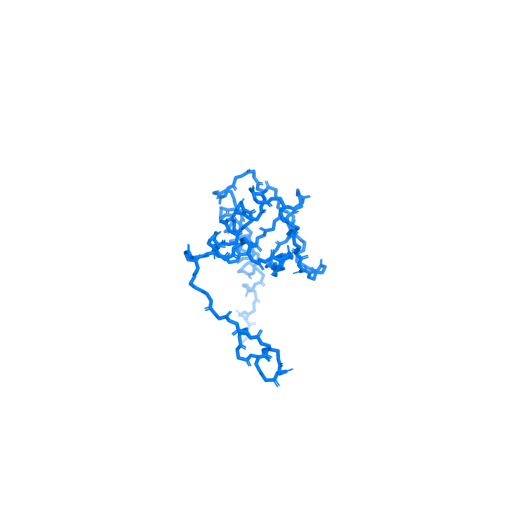27.823 1.00 58.50 92 TYR A C 1
ATOM 700 O O . TYR A 1 92 ? 6.229 5.325 -29.009 1.00 58.50 92 TYR A O 1
ATOM 708 N N . ALA A 1 93 ? 7.161 5.682 -26.999 1.00 60.41 93 ALA A N 1
ATOM 709 C CA . ALA A 1 93 ? 8.505 5.283 -27.405 1.00 60.41 93 ALA A CA 1
ATOM 710 C C . ALA A 1 93 ? 8.553 3.787 -27.752 1.00 60.41 93 ALA A C 1
ATOM 712 O O . ALA A 1 93 ? 9.105 3.409 -28.786 1.00 60.41 93 ALA A O 1
ATOM 713 N N . PHE A 1 94 ? 7.905 2.940 -26.952 1.00 60.50 94 PHE A N 1
ATOM 714 C CA . PHE A 1 94 ? 7.818 1.503 -27.181 1.00 60.50 94 PHE A CA 1
ATOM 715 C C . PHE A 1 94 ? 7.007 1.183 -28.442 1.00 60.50 94 PHE A C 1
ATOM 717 O O . PHE A 1 94 ? 7.468 0.419 -29.288 1.00 60.50 94 PHE A O 1
ATOM 724 N N . GLU A 1 95 ? 5.851 1.826 -28.646 1.00 59.62 95 GLU A N 1
ATOM 725 C CA . GLU A 1 95 ? 5.080 1.717 -29.890 1.00 59.62 95 GLU A CA 1
ATOM 726 C C . GLU A 1 95 ? 5.869 2.208 -31.111 1.00 59.62 95 GLU A C 1
ATOM 728 O O . GLU A 1 95 ? 5.781 1.604 -32.183 1.00 59.62 95 GLU A O 1
ATOM 733 N N . GLY A 1 96 ? 6.648 3.284 -30.976 1.00 57.28 96 GLY A N 1
ATOM 734 C CA . GLY A 1 96 ? 7.504 3.812 -32.039 1.00 57.28 96 GLY A CA 1
ATOM 735 C C . GLY A 1 96 ? 8.620 2.838 -32.431 1.00 57.28 96 GLY A C 1
ATOM 736 O O . GLY A 1 96 ? 8.853 2.586 -33.620 1.00 57.28 96 GLY A O 1
ATOM 737 N N . VAL A 1 97 ? 9.267 2.213 -31.446 1.00 59.81 97 VAL A N 1
ATOM 738 C CA . VAL A 1 97 ? 10.266 1.154 -31.665 1.00 59.81 97 VAL A CA 1
ATOM 739 C C . VAL A 1 97 ? 9.618 -0.101 -32.263 1.00 59.81 97 VAL A C 1
ATOM 741 O O . VAL A 1 97 ? 10.169 -0.711 -33.180 1.00 59.81 97 VAL A O 1
ATOM 744 N N . PHE A 1 98 ? 8.416 -0.472 -31.824 1.00 55.06 98 PHE A N 1
ATOM 745 C CA . PHE A 1 98 ? 7.706 -1.640 -32.346 1.00 55.06 98 PHE A CA 1
ATOM 746 C C . PHE A 1 98 ? 7.237 -1.426 -33.797 1.00 55.06 98 PHE A C 1
ATOM 748 O O . PHE A 1 98 ? 7.476 -2.274 -34.657 1.00 55.06 98 PHE A O 1
ATOM 755 N N . LYS A 1 99 ? 6.665 -0.255 -34.123 1.00 56.03 99 LYS A N 1
ATOM 756 C CA . LYS A 1 99 ? 6.256 0.116 -35.495 1.00 56.03 99 LYS A CA 1
ATOM 757 C C . LYS A 1 99 ? 7.432 0.234 -36.461 1.00 56.03 99 LYS A C 1
ATOM 759 O O . LYS A 1 99 ? 7.267 -0.066 -37.644 1.00 56.03 99 LYS A O 1
ATOM 764 N N . SER A 1 100 ? 8.598 0.669 -35.987 1.00 57.44 100 SER A N 1
ATOM 765 C CA . SER A 1 100 ? 9.808 0.735 -36.815 1.00 57.44 100 SER A CA 1
ATOM 766 C C . SER A 1 100 ? 10.422 -0.649 -37.059 1.00 57.44 100 SER A C 1
ATOM 768 O O . SER A 1 100 ? 10.843 -0.923 -38.181 1.00 57.44 100 SER A O 1
ATOM 770 N N . LYS A 1 101 ? 10.389 -1.562 -36.076 1.00 54.47 101 LYS A N 1
ATOM 771 C CA . LYS A 1 101 ? 10.903 -2.938 -36.231 1.00 54.47 101 LYS A CA 1
ATOM 772 C C . LYS A 1 101 ? 9.967 -3.900 -36.977 1.00 54.47 101 LYS A C 1
ATOM 774 O O . LYS A 1 101 ? 10.462 -4.833 -37.600 1.00 54.47 101 LYS A O 1
ATOM 779 N N . LEU A 1 102 ? 8.649 -3.677 -36.987 1.00 53.06 102 LEU A N 1
ATOM 780 C CA . LEU A 1 102 ? 7.687 -4.523 -37.723 1.00 53.06 102 LEU A CA 1
ATOM 781 C C . LEU A 1 102 ? 7.502 -4.168 -39.207 1.00 53.06 102 LEU A C 1
ATOM 783 O O . LEU A 1 102 ? 6.796 -4.879 -39.922 1.00 53.06 102 LEU A O 1
ATOM 787 N N . LYS A 1 103 ? 8.129 -3.095 -39.706 1.00 52.66 103 LYS A N 1
ATOM 788 C CA . LYS A 1 103 ? 7.956 -2.643 -41.096 1.00 52.66 103 LYS A CA 1
ATOM 789 C C . LYS A 1 103 ? 8.778 -3.327 -42.211 1.00 52.66 103 LYS A C 1
ATOM 791 O O . LYS A 1 103 ? 8.558 -2.920 -43.350 1.00 52.66 103 LYS A O 1
ATOM 796 N N . PRO A 1 104 ? 9.613 -4.372 -42.010 1.00 49.69 104 PRO A N 1
ATOM 797 C CA . PRO A 1 104 ? 10.213 -5.078 -43.147 1.00 49.69 104 PRO A CA 1
ATOM 798 C C . PRO A 1 104 ? 9.743 -6.534 -43.353 1.00 49.69 104 PRO A C 1
ATOM 800 O O . PRO A 1 104 ? 10.418 -7.274 -44.057 1.00 49.69 104 PRO A O 1
ATOM 803 N N . LEU A 1 105 ? 8.592 -6.966 -42.817 1.00 50.59 105 LEU A N 1
ATOM 804 C CA . LEU A 1 105 ? 8.057 -8.332 -43.031 1.00 50.59 105 LEU A CA 1
ATOM 805 C C . LEU A 1 105 ? 6.785 -8.372 -43.904 1.00 50.59 105 LEU A C 1
ATOM 807 O O . LEU A 1 105 ? 5.846 -9.118 -43.646 1.00 50.59 105 LEU A O 1
ATOM 811 N N . LYS A 1 106 ? 6.756 -7.565 -44.972 1.00 48.94 106 LYS A N 1
ATOM 812 C CA . LYS A 1 106 ? 5.829 -7.725 -46.108 1.00 48.94 106 LYS A CA 1
ATOM 813 C C . LYS A 1 106 ? 6.580 -7.572 -47.428 1.00 48.94 106 LYS A C 1
ATOM 815 O O . LYS A 1 106 ? 6.530 -6.526 -48.065 1.00 48.94 106 LYS A O 1
ATOM 820 N N . LYS A 1 107 ? 7.292 -8.624 -47.810 1.00 46.47 107 LYS A N 1
ATOM 821 C CA . LYS A 1 107 ? 7.671 -8.949 -49.188 1.00 46.47 107 LYS A CA 1
ATOM 822 C C . LYS A 1 107 ? 7.951 -10.441 -49.178 1.00 46.47 107 LYS A C 1
ATOM 824 O O . LYS A 1 107 ? 9.011 -10.803 -48.694 1.00 46.47 107 LYS A O 1
ATOM 829 N N . TRP A 1 108 ? 6.940 -11.228 -49.530 1.00 45.97 108 TRP A N 1
ATOM 830 C CA . TRP A 1 108 ? 6.906 -12.418 -50.392 1.00 45.97 108 TRP A CA 1
ATOM 831 C C . TRP A 1 108 ? 5.443 -12.861 -50.417 1.00 45.97 108 TRP A C 1
ATOM 833 O O . TRP A 1 108 ? 4.883 -13.070 -49.317 1.00 45.97 108 TRP A O 1
#

Foldseek 3Di:
DQVVVVVVVHDDDDDDLVCLLVCLVVDAEAEDEAQAQEPVRDGDDDPSVVVNVVSCVVVVHHYYYDYDPVRYDDDDDPDPVRVVVVVVVVVVVVVVVVVVVPPPPPDD

pLDDT: mean 85.02, std 16.29, range [45.97, 97.62]

Sequence (108 aa):
MAKALCHLNVPVPVVLDAAGGYIMEKVDPVIVGAEGVVENGGVIHKIGTNQLAVCTKAQNKPFYVVAESFKFLWLFPLNQQDSQTSLRQELYAFEGVFKSKLKPLKKW